Protein AF-A0A3B8Q0H1-F1 (afdb_monomer_lite)

Radius of gyration: 16.12 Å; chains: 1; bounding box: 32×37×38 Å

Foldseek 3Di:
DADDCDPVNLVVQPVPAPDPDSVLSVLVSLVVLLVCLQCVDPVNVQFKDWDDLCCCCVPPDPPRPDGDNDTDMATDDPDDVVVNVVSSCVSCCNRVNDDPDDPVVVVVVVVVCVVPVPVSDDDD

Structure (mmCIF, N/CA/C/O backbone):
data_AF-A0A3B8Q0H1-F1
#
_entry.id   AF-A0A3B8Q0H1-F1
#
loop_
_atom_site.group_PDB
_atom_site.id
_atom_site.type_symbol
_atom_site.label_atom_id
_atom_site.label_alt_id
_atom_site.label_comp_id
_atom_site.label_asym_id
_atom_site.label_entity_id
_atom_site.label_seq_id
_atom_site.pdbx_PDB_ins_code
_atom_site.Cartn_x
_atom_site.Cartn_y
_atom_site.Cartn_z
_atom_site.occupancy
_atom_site.B_iso_or_equiv
_atom_site.auth_seq_id
_atom_site.auth_comp_id
_atom_site.auth_asym_id
_atom_site.auth_atom_id
_atom_site.pdbx_PDB_model_num
ATOM 1 N N . MET A 1 1 ? 10.248 -11.658 8.127 1.00 49.59 1 MET A N 1
ATOM 2 C CA . MET A 1 1 ? 11.475 -11.939 7.335 1.00 49.59 1 MET A CA 1
ATOM 3 C C . MET A 1 1 ? 11.297 -11.196 6.030 1.00 49.59 1 MET A C 1
ATOM 5 O O . MET A 1 1 ? 10.422 -11.567 5.261 1.00 49.59 1 MET A O 1
ATOM 9 N N . THR A 1 2 ? 12.018 -10.092 5.836 1.00 65.00 2 THR A N 1
ATOM 10 C CA . THR A 1 2 ? 11.848 -9.236 4.655 1.00 65.00 2 THR A CA 1
ATOM 11 C C . THR A 1 2 ? 12.343 -9.955 3.412 1.00 65.00 2 THR A C 1
ATOM 13 O O . THR A 1 2 ? 13.503 -10.365 3.383 1.00 65.00 2 THR A O 1
ATOM 16 N N . ILE A 1 3 ? 11.493 -10.106 2.397 1.00 74.19 3 ILE A N 1
ATOM 17 C CA . ILE A 1 3 ? 11.901 -10.666 1.104 1.00 74.19 3 ILE A CA 1
ATOM 18 C C . ILE A 1 3 ? 12.419 -9.500 0.252 1.00 74.19 3 ILE A C 1
ATOM 20 O O . ILE A 1 3 ? 11.601 -8.690 -0.202 1.00 74.19 3 ILE A O 1
ATOM 24 N N . PRO A 1 4 ? 13.744 -9.364 0.048 1.00 84.25 4 PRO A N 1
ATOM 25 C CA . PRO A 1 4 ? 14.282 -8.276 -0.758 1.00 84.25 4 PRO A CA 1
ATOM 26 C C . PRO A 1 4 ? 13.749 -8.363 -2.194 1.00 84.25 4 PRO A C 1
ATOM 28 O O . PRO A 1 4 ? 13.490 -9.453 -2.707 1.00 84.25 4 PRO A O 1
ATOM 31 N N . ILE A 1 5 ? 13.556 -7.215 -2.843 1.00 87.56 5 ILE A N 1
ATOM 32 C CA . ILE A 1 5 ? 13.293 -7.178 -4.284 1.00 87.56 5 ILE A CA 1
ATOM 33 C C . ILE A 1 5 ? 14.617 -7.441 -4.997 1.00 87.56 5 ILE A C 1
ATOM 35 O O . ILE A 1 5 ? 15.611 -6.756 -4.757 1.00 87.56 5 ILE A O 1
ATOM 39 N N . THR A 1 6 ? 14.638 -8.455 -5.857 1.00 92.94 6 THR A N 1
ATOM 40 C CA . THR A 1 6 ? 15.812 -8.776 -6.670 1.00 92.94 6 THR A CA 1
ATOM 41 C C . THR A 1 6 ? 15.710 -8.145 -8.056 1.00 92.94 6 THR A C 1
ATOM 43 O O . THR A 1 6 ? 14.625 -7.828 -8.545 1.00 92.94 6 THR A O 1
ATOM 46 N N . ARG A 1 7 ? 16.846 -8.027 -8.754 1.00 92.06 7 ARG A N 1
ATOM 47 C CA . ARG A 1 7 ? 16.857 -7.603 -10.164 1.00 92.06 7 ARG A CA 1
ATOM 48 C C . ARG A 1 7 ? 16.002 -8.517 -11.047 1.00 92.06 7 A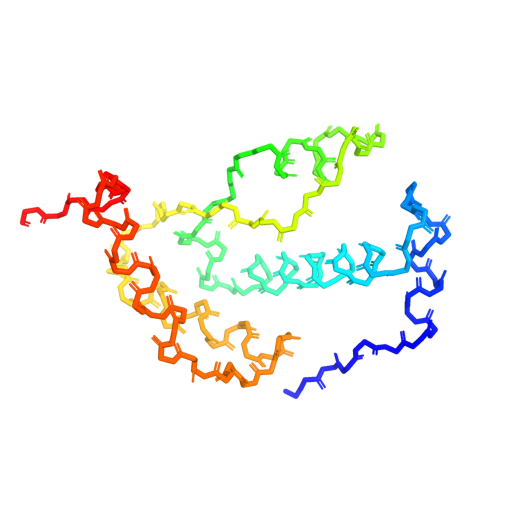RG A C 1
ATOM 50 O O . ARG A 1 7 ? 15.379 -8.038 -11.988 1.00 92.06 7 ARG A O 1
ATOM 57 N N . GLN A 1 8 ? 15.969 -9.815 -10.748 1.00 94.06 8 GLN A N 1
ATOM 58 C CA . GLN A 1 8 ? 15.143 -10.776 -11.475 1.00 94.06 8 GLN A CA 1
ATOM 59 C C . GLN A 1 8 ? 13.651 -10.498 -11.271 1.00 94.06 8 GLN A C 1
ATOM 61 O O . GLN A 1 8 ? 12.906 -10.525 -12.247 1.00 94.06 8 GLN A O 1
ATOM 66 N N . ASP A 1 9 ? 13.233 -10.154 -10.049 1.00 94.00 9 ASP A N 1
ATOM 67 C CA . ASP A 1 9 ? 11.844 -9.771 -9.770 1.00 94.00 9 ASP A CA 1
ATOM 68 C C . ASP A 1 9 ? 11.436 -8.528 -10.573 1.00 94.00 9 ASP A C 1
ATOM 70 O O . ASP A 1 9 ? 10.353 -8.492 -11.152 1.00 94.00 9 ASP A O 1
ATOM 74 N N . ILE A 1 10 ? 12.320 -7.524 -10.648 1.00 93.75 10 ILE A N 1
ATOM 75 C CA . ILE A 1 10 ? 12.079 -6.291 -11.414 1.00 93.75 10 ILE A CA 1
ATOM 76 C C . ILE A 1 10 ? 11.926 -6.609 -12.903 1.00 93.75 10 ILE A C 1
ATOM 78 O O . ILE A 1 10 ? 10.981 -6.142 -13.529 1.00 93.75 10 ILE A O 1
ATOM 82 N N . LEU A 1 11 ? 12.820 -7.420 -13.476 1.00 94.44 11 LEU A N 1
ATOM 83 C CA . LEU A 1 11 ? 12.750 -7.793 -14.893 1.00 94.44 11 LEU A CA 1
ATOM 84 C C . LEU A 1 11 ? 11.500 -8.625 -15.213 1.00 94.44 11 LEU A C 1
ATOM 86 O O . LEU A 1 11 ? 10.871 -8.407 -16.246 1.00 94.44 11 LEU A O 1
ATOM 90 N N . ALA A 1 12 ? 11.117 -9.544 -14.322 1.00 94.62 12 ALA A N 1
ATOM 91 C CA . ALA A 1 12 ? 9.891 -10.323 -14.463 1.00 94.62 12 ALA A CA 1
ATOM 92 C C . ALA A 1 12 ? 8.644 -9.425 -14.419 1.00 94.62 12 ALA A C 1
ATOM 94 O O . ALA A 1 12 ? 7.740 -9.590 -15.235 1.00 94.62 12 ALA A O 1
ATOM 95 N N . HIS A 1 13 ? 8.617 -8.439 -13.517 1.00 94.00 13 HIS A N 1
ATOM 96 C CA . HIS A 1 13 ? 7.523 -7.469 -13.428 1.00 94.00 13 HIS A CA 1
ATOM 97 C C . HIS A 1 13 ? 7.491 -6.519 -14.632 1.00 94.00 13 HIS A C 1
ATOM 99 O O . HIS A 1 13 ? 6.419 -6.211 -15.145 1.00 94.00 13 HIS A O 1
ATOM 105 N N . GLN A 1 14 ? 8.656 -6.108 -15.146 1.00 94.19 14 GLN A N 1
ATOM 106 C CA . GLN A 1 14 ? 8.779 -5.244 -16.328 1.00 94.19 14 GLN A CA 1
ATOM 107 C C . GLN A 1 14 ? 8.102 -5.842 -17.566 1.00 94.19 14 GLN A C 1
ATOM 109 O O . GLN A 1 14 ? 7.568 -5.104 -18.386 1.00 94.19 14 GLN A O 1
ATOM 114 N N . ALA A 1 15 ? 8.087 -7.171 -17.691 1.00 92.88 15 ALA A N 1
ATOM 115 C CA . ALA A 1 15 ? 7.447 -7.855 -18.809 1.00 92.88 15 ALA A CA 1
ATOM 116 C C . ALA A 1 15 ? 5.916 -7.673 -18.854 1.00 92.88 15 ALA A C 1
ATOM 118 O O . ALA A 1 15 ? 5.311 -7.914 -19.897 1.00 92.88 15 ALA A O 1
ATOM 119 N N . ILE A 1 16 ? 5.287 -7.264 -17.743 1.00 90.50 16 ILE A N 1
ATOM 120 C CA . ILE A 1 16 ? 3.823 -7.177 -17.608 1.00 90.50 16 ILE A CA 1
ATOM 121 C C . ILE A 1 16 ? 3.307 -5.767 -17.285 1.00 90.50 16 ILE A C 1
ATOM 123 O O . ILE A 1 16 ? 2.096 -5.577 -17.167 1.00 90.50 16 ILE A O 1
ATOM 127 N N . VAL A 1 17 ? 4.190 -4.773 -17.146 1.00 89.50 17 VAL A N 1
ATOM 128 C CA . VAL A 1 17 ? 3.814 -3.376 -16.868 1.00 89.50 17 VAL A CA 1
ATOM 129 C C . VAL A 1 17 ? 4.356 -2.423 -17.935 1.00 89.50 17 VAL A C 1
ATOM 131 O O . VAL A 1 17 ? 5.444 -2.641 -18.458 1.00 89.50 17 VAL A O 1
ATOM 134 N N . PRO A 1 18 ? 3.648 -1.325 -18.251 1.00 90.12 18 PRO A N 1
ATOM 135 C CA . PRO A 1 18 ? 4.030 -0.421 -19.338 1.00 90.12 18 PRO A CA 1
ATOM 136 C C . PRO A 1 18 ? 5.095 0.622 -18.939 1.00 90.12 18 PRO A C 1
ATOM 138 O O . PRO A 1 18 ? 5.243 1.642 -19.612 1.00 90.12 18 PRO A O 1
ATOM 141 N N . TRP A 1 19 ? 5.809 0.435 -17.825 1.00 91.31 19 TRP A N 1
ATOM 142 C CA . TRP A 1 19 ? 6.715 1.454 -17.288 1.00 91.31 19 TRP A CA 1
ATOM 143 C C . TRP A 1 19 ? 8.087 1.418 -17.965 1.00 91.31 19 TRP A C 1
ATOM 145 O O . TRP A 1 19 ? 8.769 0.394 -17.969 1.00 91.31 19 TRP A O 1
ATOM 155 N N . ALA A 1 20 ? 8.516 2.563 -18.500 1.00 89.25 20 ALA A N 1
ATOM 156 C CA . ALA A 1 20 ? 9.786 2.677 -19.214 1.00 89.25 20 ALA A CA 1
ATOM 157 C C . ALA A 1 20 ? 11.002 2.709 -18.272 1.00 89.25 20 ALA A C 1
ATOM 159 O O . ALA A 1 20 ? 12.063 2.181 -18.606 1.00 89.25 20 ALA A O 1
ATOM 160 N N . ALA A 1 21 ? 10.870 3.329 -17.096 1.00 92.75 21 ALA A N 1
ATOM 161 C CA . ALA A 1 21 ? 11.978 3.486 -16.161 1.00 92.75 21 ALA A CA 1
ATOM 162 C C . ALA A 1 21 ? 12.009 2.358 -15.117 1.00 92.75 21 ALA A C 1
ATOM 164 O O . ALA A 1 21 ? 10.994 2.062 -14.490 1.00 92.75 21 ALA A O 1
ATOM 165 N N . GLN A 1 22 ? 13.187 1.771 -14.859 1.00 90.69 22 GLN A N 1
ATOM 166 C CA . GLN A 1 22 ? 13.312 0.655 -13.906 1.00 90.69 22 GLN A CA 1
ATOM 167 C C . GLN A 1 22 ? 12.866 1.009 -12.485 1.00 90.69 22 GLN A C 1
ATOM 169 O O . GLN A 1 22 ? 12.251 0.173 -11.831 1.00 90.69 22 GLN A O 1
ATOM 174 N N . TYR A 1 23 ? 13.102 2.243 -12.027 1.00 89.75 23 TYR A N 1
ATOM 175 C CA . TYR A 1 23 ? 12.643 2.676 -10.704 1.00 89.75 23 TYR A CA 1
ATOM 176 C C . TYR A 1 23 ? 11.109 2.653 -10.592 1.00 89.75 23 TYR A C 1
ATOM 178 O O . TYR A 1 23 ? 10.578 2.337 -9.535 1.00 89.75 23 TYR A O 1
ATOM 186 N N . GLN A 1 24 ? 10.389 2.939 -11.686 1.00 91.94 24 GLN A N 1
ATOM 187 C CA . GLN A 1 24 ? 8.927 2.868 -11.712 1.00 91.94 24 GLN A CA 1
ATOM 188 C C . GLN A 1 24 ? 8.457 1.418 -11.652 1.00 91.94 24 GLN A C 1
ATOM 190 O O . GLN A 1 24 ? 7.501 1.125 -10.949 1.00 91.94 24 GLN A O 1
ATOM 195 N N . VAL A 1 25 ? 9.142 0.503 -12.346 1.00 92.44 25 VAL A N 1
ATOM 196 C CA . VAL A 1 25 ? 8.859 -0.941 -12.277 1.00 92.44 25 VAL A CA 1
ATOM 197 C C . VAL A 1 25 ? 9.088 -1.479 -10.865 1.00 92.44 25 VAL A C 1
ATOM 199 O O . VAL A 1 25 ? 8.239 -2.192 -10.335 1.00 92.44 25 VAL A O 1
ATOM 202 N N . GLU A 1 26 ? 10.215 -1.131 -10.246 1.00 91.94 26 GLU A N 1
ATOM 203 C CA . GLU A 1 26 ? 10.538 -1.535 -8.878 1.00 91.94 26 GLU A CA 1
ATOM 204 C C . GLU A 1 26 ? 9.510 -0.996 -7.877 1.00 91.94 26 GLU A C 1
ATOM 206 O O . GLU A 1 26 ? 8.977 -1.759 -7.069 1.00 91.94 26 GLU A O 1
ATOM 211 N N . GLN A 1 27 ? 9.176 0.294 -7.968 1.00 90.06 27 GLN A N 1
ATOM 212 C CA . GLN A 1 27 ? 8.182 0.910 -7.095 1.00 90.06 27 GLN A CA 1
ATOM 213 C C . GLN A 1 27 ? 6.794 0.292 -7.292 1.00 90.06 27 GLN A C 1
ATOM 215 O O . GLN A 1 27 ? 6.079 0.049 -6.322 1.00 90.06 27 GLN A O 1
ATOM 220 N N . ASP A 1 28 ? 6.418 -0.022 -8.531 1.00 90.50 28 ASP A N 1
ATOM 221 C CA . ASP A 1 28 ? 5.161 -0.693 -8.849 1.00 90.50 28 ASP A CA 1
ATOM 222 C C . ASP A 1 28 ? 5.078 -2.101 -8.248 1.00 90.50 28 ASP A C 1
ATOM 224 O O . ASP A 1 28 ? 4.056 -2.492 -7.679 1.00 90.50 28 ASP A O 1
ATOM 228 N N . LEU A 1 29 ? 6.176 -2.855 -8.322 1.00 91.69 29 LEU A N 1
ATOM 229 C CA . LEU A 1 29 ? 6.293 -4.163 -7.689 1.00 91.69 29 LEU A CA 1
ATOM 230 C C . LEU A 1 29 ? 6.178 -4.046 -6.161 1.00 91.69 29 LEU A C 1
ATOM 232 O O . LEU A 1 29 ? 5.481 -4.842 -5.526 1.00 91.69 29 LEU A O 1
ATOM 236 N N . LEU A 1 30 ? 6.823 -3.040 -5.566 1.00 90.62 30 LEU A N 1
ATOM 237 C CA . LEU A 1 30 ? 6.752 -2.766 -4.132 1.00 90.62 30 LEU A CA 1
ATOM 238 C C . LEU A 1 30 ? 5.330 -2.393 -3.691 1.00 90.62 30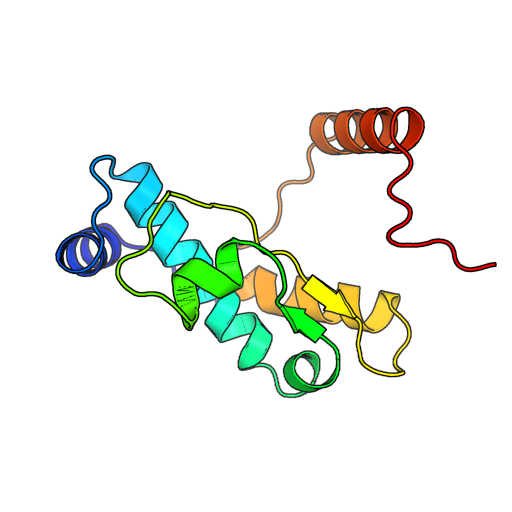 LEU A C 1
ATOM 240 O O . LEU A 1 30 ? 4.857 -2.871 -2.656 1.00 90.62 30 LEU A O 1
ATOM 244 N N . LEU A 1 31 ? 4.625 -1.600 -4.500 1.00 89.50 31 LEU A N 1
ATOM 245 C CA . LEU A 1 31 ? 3.216 -1.257 -4.320 1.00 89.50 31 LEU A CA 1
ATOM 246 C C . LEU A 1 31 ? 2.344 -2.520 -4.322 1.00 89.50 31 LEU A C 1
ATOM 248 O O . LEU A 1 31 ? 1.546 -2.725 -3.406 1.00 89.50 31 LEU A O 1
ATOM 252 N N . CYS A 1 32 ? 2.547 -3.413 -5.296 1.00 89.94 32 CYS A N 1
ATOM 253 C CA . CYS A 1 32 ? 1.819 -4.680 -5.391 1.00 89.94 32 CYS A CA 1
ATOM 254 C C . CYS A 1 32 ? 2.070 -5.574 -4.166 1.00 89.94 32 CYS A C 1
ATOM 256 O O . CYS A 1 32 ? 1.117 -6.057 -3.550 1.00 89.94 32 CYS A O 1
ATOM 258 N N . ARG A 1 33 ? 3.336 -5.747 -3.753 1.00 91.69 33 ARG A N 1
ATOM 259 C CA . ARG A 1 33 ? 3.695 -6.499 -2.533 1.00 91.69 33 ARG A CA 1
ATOM 260 C C . ARG A 1 33 ? 3.051 -5.887 -1.287 1.00 91.69 33 ARG A C 1
ATOM 262 O O . ARG A 1 33 ? 2.541 -6.612 -0.435 1.00 91.69 33 ARG A O 1
ATOM 269 N N . THR A 1 34 ? 3.020 -4.559 -1.210 1.00 91.31 34 THR A N 1
ATOM 270 C CA . THR A 1 34 ? 2.382 -3.816 -0.120 1.00 91.31 34 THR A CA 1
ATOM 271 C C . THR A 1 34 ? 0.879 -4.085 -0.055 1.00 91.31 34 THR A C 1
ATOM 273 O O . THR A 1 34 ? 0.358 -4.386 1.018 1.00 91.31 34 THR A O 1
ATOM 276 N N . MET A 1 35 ? 0.180 -4.034 -1.192 1.00 91.12 35 MET A N 1
ATOM 277 C CA . MET A 1 35 ? -1.255 -4.329 -1.264 1.00 91.12 35 MET A CA 1
ATOM 278 C C . MET A 1 35 ? -1.557 -5.764 -0.818 1.00 91.12 35 MET A C 1
ATOM 280 O O . MET A 1 35 ? -2.438 -5.973 0.017 1.00 91.12 35 MET A O 1
ATOM 284 N N . VAL A 1 36 ? -0.795 -6.744 -1.318 1.00 92.69 36 VAL A N 1
ATOM 285 C CA . VAL A 1 36 ? -0.945 -8.155 -0.926 1.00 92.69 36 VAL A CA 1
ATOM 286 C C . VAL A 1 36 ? -0.734 -8.332 0.577 1.00 92.69 36 VAL A C 1
ATOM 288 O O . VAL A 1 36 ? -1.534 -8.999 1.227 1.00 92.69 36 VAL A O 1
ATOM 291 N N . ALA A 1 37 ? 0.291 -7.703 1.153 1.00 93.25 37 ALA A N 1
ATOM 292 C CA . ALA A 1 37 ? 0.562 -7.805 2.583 1.00 93.25 37 ALA A CA 1
ATOM 293 C C . ALA A 1 37 ? -0.561 -7.186 3.434 1.00 93.25 37 ALA A C 1
ATOM 295 O O . ALA A 1 37 ? -1.033 -7.809 4.385 1.00 93.25 37 ALA A O 1
ATOM 296 N N . LEU A 1 38 ? -1.027 -5.982 3.080 1.00 93.56 38 LEU A N 1
ATOM 297 C CA . LEU A 1 38 ? -2.077 -5.273 3.818 1.00 93.56 38 LEU A CA 1
ATOM 298 C C . LEU A 1 38 ? -3.414 -6.021 3.807 1.00 93.56 38 LEU A C 1
ATOM 300 O O . LEU A 1 38 ? -4.031 -6.176 4.858 1.00 93.56 38 LEU A O 1
ATOM 304 N N . PHE A 1 39 ? -3.862 -6.483 2.638 1.00 93.44 39 PHE A N 1
ATOM 305 C CA . PHE A 1 39 ? -5.162 -7.150 2.497 1.00 93.44 39 PHE A CA 1
ATOM 306 C C . PHE A 1 39 ? -5.103 -8.666 2.742 1.00 93.44 39 PHE A C 1
ATOM 308 O O . PHE A 1 39 ? -6.143 -9.293 2.946 1.00 93.44 39 PHE A O 1
ATOM 315 N N . GLY A 1 40 ? -3.904 -9.253 2.779 1.00 94.62 40 GLY A N 1
ATOM 316 C CA . GLY A 1 40 ? -3.671 -10.624 3.235 1.00 94.62 40 GLY A CA 1
ATOM 317 C C . GLY A 1 40 ? -3.692 -10.772 4.760 1.00 94.62 40 GLY A C 1
ATOM 318 O O . GLY A 1 40 ? -3.947 -11.863 5.270 1.00 94.62 40 GLY A O 1
ATOM 319 N N . ASP A 1 41 ? -3.474 -9.688 5.510 1.00 95.94 41 ASP A N 1
ATOM 320 C CA . ASP A 1 41 ? -3.540 -9.711 6.969 1.00 95.94 41 ASP A CA 1
ATOM 321 C C . ASP A 1 41 ? -4.991 -9.811 7.470 1.00 95.94 41 ASP A C 1
ATOM 323 O O . ASP A 1 41 ? -5.856 -8.985 7.159 1.00 95.94 41 ASP A O 1
ATOM 327 N N . ALA A 1 42 ? -5.257 -10.836 8.286 1.00 96.12 42 ALA A N 1
ATOM 328 C CA . ALA A 1 42 ? -6.608 -11.183 8.716 1.00 96.12 42 ALA A CA 1
ATOM 329 C C . ALA A 1 42 ? -7.307 -10.072 9.512 1.00 96.12 42 ALA A C 1
ATOM 331 O O . ALA A 1 42 ? -8.533 -9.958 9.440 1.00 96.12 42 ALA A O 1
ATOM 332 N N . PHE A 1 43 ? -6.540 -9.266 10.251 1.00 95.88 43 PHE A N 1
ATOM 333 C CA . PHE A 1 43 ? -7.059 -8.120 10.983 1.00 95.88 43 PHE A CA 1
ATOM 334 C C . PHE A 1 43 ? -7.287 -6.950 10.026 1.00 95.88 43 PHE A C 1
ATOM 336 O O . PHE A 1 43 ? -8.421 -6.485 9.903 1.00 95.88 43 PHE A O 1
ATOM 343 N N . LEU A 1 44 ? -6.250 -6.508 9.309 1.00 95.62 44 LEU A N 1
ATOM 344 C CA . LEU A 1 44 ? -6.317 -5.313 8.464 1.00 95.62 44 LEU A CA 1
ATOM 345 C C . LEU A 1 44 ? -7.393 -5.403 7.383 1.00 95.62 44 LEU A C 1
ATOM 347 O O . LEU A 1 44 ? -8.122 -4.430 7.212 1.00 95.62 44 LEU A O 1
ATOM 351 N N . ARG A 1 45 ? -7.597 -6.559 6.738 1.00 94.62 45 ARG A N 1
ATOM 352 C CA . ARG A 1 45 ? -8.637 -6.710 5.699 1.00 94.62 45 ARG A CA 1
ATOM 353 C C . ARG A 1 45 ? -10.058 -6.353 6.156 1.00 94.62 45 ARG A C 1
ATOM 355 O O . ARG A 1 45 ? -10.917 -6.101 5.324 1.00 94.62 45 ARG A O 1
ATOM 362 N N . THR A 1 46 ? -10.313 -6.359 7.468 1.00 94.88 46 THR A N 1
ATOM 363 C CA . THR A 1 46 ? -11.610 -5.980 8.060 1.00 94.88 46 THR A CA 1
ATOM 364 C C . THR A 1 46 ? -11.646 -4.540 8.575 1.00 94.88 46 THR A C 1
ATOM 366 O O . THR A 1 46 ? -12.706 -4.049 8.951 1.00 94.88 46 THR A O 1
ATOM 369 N N . GLN A 1 47 ? -10.491 -3.876 8.657 1.00 96.12 47 GLN A N 1
ATOM 370 C CA . GLN A 1 47 ? -10.340 -2.563 9.286 1.00 96.12 47 GLN A CA 1
ATOM 371 C C . GLN A 1 47 ? -10.028 -1.450 8.290 1.00 96.12 47 GLN A C 1
ATOM 373 O O . GLN A 1 47 ? -10.307 -0.291 8.594 1.00 96.12 47 GLN A O 1
ATOM 378 N N . ILE A 1 48 ? -9.462 -1.778 7.127 1.00 94.31 48 ILE A N 1
ATOM 379 C CA . ILE A 1 48 ? -9.086 -0.804 6.102 1.00 94.31 48 ILE A CA 1
ATOM 380 C C . ILE A 1 48 ? -9.742 -1.115 4.759 1.00 94.31 48 ILE A C 1
ATOM 382 O O . ILE A 1 48 ? -9.973 -2.271 4.416 1.00 94.31 48 ILE A O 1
ATOM 386 N N . ALA A 1 49 ? -9.982 -0.071 3.975 1.00 90.38 49 ALA A N 1
ATOM 387 C CA . ALA A 1 49 ? -10.299 -0.171 2.558 1.00 90.38 49 ALA A CA 1
ATOM 388 C C . ALA A 1 49 ? -9.356 0.732 1.753 1.00 90.38 49 ALA A C 1
ATOM 390 O O . ALA A 1 49 ? -8.899 1.766 2.247 1.00 90.38 49 ALA A O 1
ATOM 391 N N . MET A 1 50 ? -9.057 0.345 0.512 1.00 88.44 50 MET A N 1
ATOM 392 C CA . MET A 1 50 ? -8.333 1.209 -0.424 1.00 88.44 50 MET A CA 1
ATOM 393 C C . MET A 1 50 ? -9.296 2.204 -1.074 1.00 88.44 50 MET A C 1
ATOM 395 O O . MET A 1 50 ? -10.474 1.906 -1.272 1.00 88.44 50 MET A O 1
ATOM 399 N N . ARG A 1 51 ? -8.786 3.376 -1.451 1.00 84.56 51 ARG A N 1
ATOM 400 C CA . ARG A 1 51 ? -9.499 4.359 -2.280 1.00 84.56 51 ARG A CA 1
ATOM 401 C C . ARG A 1 51 ? -8.549 4.993 -3.298 1.00 84.56 51 ARG A C 1
ATOM 403 O O . ARG A 1 51 ? -7.385 4.620 -3.391 1.00 84.56 51 ARG A O 1
ATOM 410 N N . GLY A 1 52 ? -9.052 5.975 -4.042 1.00 77.44 52 GLY A N 1
ATOM 411 C CA . GLY A 1 52 ? -8.229 6.835 -4.894 1.00 77.44 52 GLY A CA 1
ATOM 412 C C . GLY A 1 52 ? -7.959 6.275 -6.292 1.00 77.44 52 GLY A C 1
ATOM 413 O O . GLY A 1 52 ? -8.453 5.213 -6.679 1.00 77.44 52 GLY A O 1
ATOM 414 N N . GLY A 1 53 ? -7.190 7.041 -7.068 1.00 72.81 53 GLY A N 1
ATOM 415 C CA . GLY A 1 53 ? -6.863 6.722 -8.461 1.00 72.81 53 GLY A CA 1
ATOM 416 C C . GLY A 1 53 ? -6.025 5.452 -8.605 1.00 72.81 53 GLY A C 1
ATOM 417 O O . GLY A 1 53 ? -6.180 4.738 -9.596 1.00 72.81 53 GLY A O 1
ATOM 418 N N . THR A 1 54 ? -5.210 5.129 -7.596 1.00 70.62 54 THR A N 1
ATOM 419 C CA . THR A 1 54 ? -4.411 3.900 -7.540 1.00 70.62 54 THR A CA 1
ATOM 420 C C . THR A 1 54 ? -5.304 2.665 -7.555 1.00 70.62 54 THR A C 1
ATOM 422 O O . THR A 1 54 ? -5.094 1.785 -8.383 1.00 70.62 54 THR A O 1
ATOM 425 N N . LEU A 1 55 ? -6.359 2.615 -6.727 1.00 75.62 55 LEU A N 1
ATOM 426 C CA . LEU A 1 55 ? -7.317 1.500 -6.735 1.00 75.62 55 LEU A CA 1
ATOM 427 C C . LEU A 1 55 ? -7.974 1.338 -8.109 1.00 75.62 55 LEU A C 1
ATOM 429 O O . LEU A 1 55 ? -8.031 0.232 -8.649 1.00 75.62 55 LEU A O 1
ATOM 433 N N . LEU A 1 56 ? -8.441 2.449 -8.682 1.00 67.44 56 LEU A N 1
ATOM 434 C CA . LEU A 1 56 ? -9.157 2.435 -9.952 1.00 67.44 56 LEU A CA 1
ATOM 435 C C . LEU A 1 56 ? -8.291 1.881 -11.091 1.00 67.44 56 LEU A C 1
ATOM 437 O O . LEU A 1 56 ? -8.770 1.071 -11.877 1.00 67.44 56 LEU A O 1
ATOM 441 N N . HIS A 1 57 ? -7.022 2.280 -11.176 1.00 67.31 57 HIS A N 1
ATOM 442 C CA . HIS A 1 57 ? -6.144 1.884 -12.281 1.00 67.31 57 HIS A CA 1
ATOM 443 C C . HIS A 1 57 ? -5.352 0.600 -12.028 1.00 67.31 57 HIS A C 1
ATOM 445 O O . HIS A 1 57 ? -4.927 -0.036 -12.984 1.00 67.31 57 HIS A O 1
ATOM 451 N N . LYS A 1 58 ? -5.139 0.193 -10.771 1.00 69.62 58 LYS A N 1
ATOM 452 C CA . LYS A 1 58 ? -4.433 -1.061 -10.466 1.00 69.62 58 LYS A CA 1
ATOM 453 C C . LYS A 1 58 ? -5.346 -2.268 -10.364 1.00 69.62 58 LYS A C 1
ATOM 455 O O . LYS A 1 58 ? -4.936 -3.355 -10.747 1.00 69.62 58 LYS A O 1
ATOM 460 N N . VAL A 1 59 ? -6.557 -2.087 -9.843 1.00 70.00 59 VAL A N 1
ATOM 461 C CA . VAL A 1 59 ? -7.472 -3.204 -9.568 1.00 70.00 59 VAL A CA 1
ATOM 462 C C . VAL A 1 59 ? -8.615 -3.257 -10.577 1.00 70.00 59 VAL A C 1
ATOM 464 O O . VAL A 1 59 ? -9.025 -4.345 -10.964 1.00 70.00 59 VAL A O 1
ATOM 467 N N . TYR A 1 60 ? -9.126 -2.103 -11.022 1.00 62.59 60 TYR A N 1
ATOM 468 C CA . TYR A 1 60 ? -10.363 -2.053 -11.813 1.00 62.59 60 TYR A CA 1
ATOM 469 C C . TYR A 1 60 ? -10.162 -1.790 -13.318 1.00 62.59 60 TYR A C 1
ATOM 471 O O . TYR A 1 60 ? -10.984 -2.219 -14.124 1.00 62.59 60 TYR A O 1
ATOM 479 N N . ARG A 1 61 ? -9.090 -1.100 -13.733 1.00 62.88 61 ARG A N 1
ATOM 480 C CA . ARG A 1 61 ? -8.824 -0.751 -15.143 1.00 62.88 61 ARG A CA 1
ATOM 481 C C . ARG A 1 61 ? -7.410 -1.116 -15.578 1.00 62.88 61 ARG A C 1
ATOM 483 O O . ARG A 1 61 ? -6.482 -0.357 -15.331 1.00 62.88 61 ARG A O 1
ATOM 490 N N . ALA A 1 62 ? -7.278 -2.232 -16.290 1.00 65.88 62 ALA A N 1
ATOM 491 C CA . ALA A 1 62 ? -6.047 -2.599 -16.982 1.00 65.88 62 ALA A CA 1
ATOM 492 C C . ALA A 1 62 ? -6.094 -2.171 -18.467 1.00 65.88 62 ALA A C 1
ATOM 494 O O . ALA A 1 62 ? -7.148 -2.309 -19.092 1.00 65.88 62 ALA A O 1
ATOM 495 N N . PRO A 1 63 ? -4.973 -1.704 -19.052 1.00 67.44 63 PRO A N 1
ATOM 496 C CA . PRO A 1 63 ? -3.706 -1.371 -18.392 1.00 67.44 63 PRO A CA 1
ATOM 497 C C . PRO A 1 63 ? -3.796 -0.060 -17.587 1.00 67.44 63 PRO A C 1
ATOM 499 O O 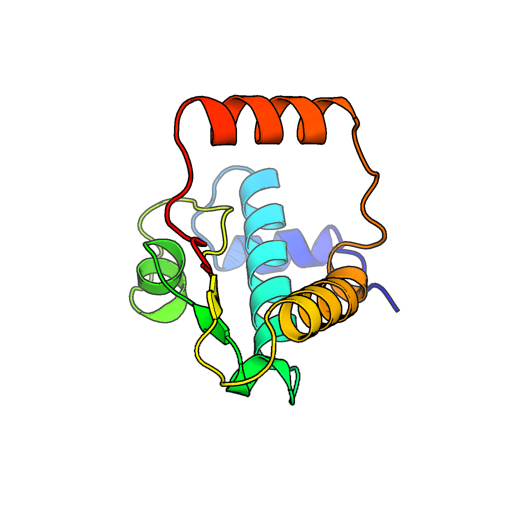. PRO A 1 63 ? -4.621 0.808 -17.881 1.00 67.44 63 PRO A O 1
ATOM 502 N N . ALA A 1 64 ? -2.939 0.090 -16.571 1.00 69.75 64 ALA A N 1
ATOM 503 C CA . ALA A 1 64 ? -2.890 1.307 -15.762 1.00 69.75 64 ALA A CA 1
ATOM 504 C C . ALA A 1 64 ? -2.575 2.528 -16.647 1.00 69.75 64 ALA A C 1
ATOM 506 O O . ALA A 1 64 ? -1.591 2.532 -17.382 1.00 69.75 64 ALA A O 1
ATOM 507 N N . SER A 1 65 ? -3.416 3.563 -16.574 1.00 70.94 65 SER A N 1
ATOM 508 C CA . SER A 1 65 ? -3.342 4.738 -17.460 1.00 70.94 65 SER A CA 1
ATOM 509 C C . SER A 1 65 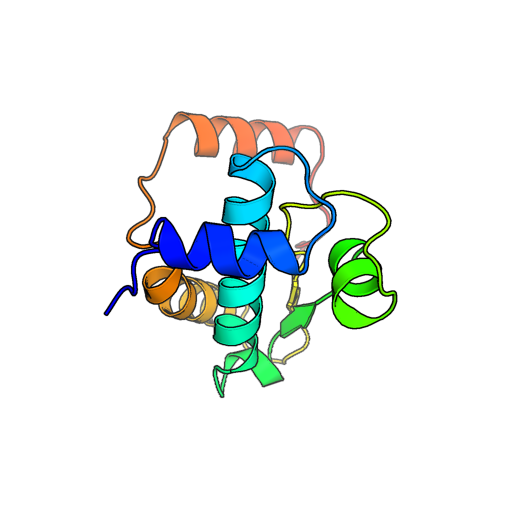? -2.192 5.694 -17.129 1.00 70.94 65 SER A C 1
ATOM 511 O O . SER A 1 65 ? -1.778 6.473 -17.983 1.00 70.94 65 SER A O 1
ATOM 513 N N . HIS A 1 66 ? -1.691 5.659 -15.893 1.00 77.12 66 HIS A N 1
ATOM 514 C CA . HIS A 1 66 ? -0.595 6.495 -15.414 1.00 77.12 66 HIS A CA 1
ATOM 515 C C . HIS A 1 66 ? 0.113 5.847 -14.224 1.00 77.12 66 HIS A C 1
ATOM 517 O O . HIS A 1 66 ? -0.461 5.017 -13.513 1.00 77.12 66 HIS A O 1
ATOM 523 N N . TYR A 1 67 ? 1.363 6.253 -14.012 1.00 79.69 67 TYR A N 1
ATOM 524 C CA . TYR A 1 67 ? 2.175 5.822 -12.881 1.00 79.69 67 TYR A CA 1
ATOM 525 C C . TYR A 1 67 ? 1.638 6.399 -11.564 1.00 79.69 67 TYR A C 1
ATOM 527 O O . TYR A 1 67 ? 1.280 7.575 -11.494 1.00 79.69 67 TYR A O 1
ATOM 535 N N . SER A 1 68 ? 1.606 5.573 -10.519 1.00 80.19 68 SER A N 1
ATOM 536 C CA . SER A 1 68 ? 1.238 5.972 -9.162 1.00 80.19 68 SER A CA 1
ATOM 537 C C . SER A 1 68 ? 2.088 5.210 -8.150 1.00 80.19 68 SER A C 1
ATOM 539 O O . SER A 1 68 ? 2.290 4.004 -8.293 1.00 80.19 68 SER A O 1
ATOM 541 N N . GLU A 1 69 ? 2.577 5.921 -7.138 1.00 79.44 69 GLU A N 1
ATOM 542 C CA . GLU A 1 69 ? 3.415 5.377 -6.063 1.00 79.44 69 GLU A CA 1
ATOM 543 C C . GLU A 1 69 ? 2.717 5.351 -4.697 1.00 79.44 69 GLU A C 1
ATOM 545 O O . GLU A 1 69 ? 3.171 4.657 -3.786 1.00 79.44 69 GLU A O 1
ATOM 550 N N . ASP A 1 70 ? 1.608 6.079 -4.562 1.00 82.31 70 ASP A N 1
ATOM 551 C CA . ASP A 1 70 ? 0.881 6.247 -3.309 1.00 82.31 70 ASP A CA 1
ATOM 552 C C . ASP A 1 70 ? -0.249 5.214 -3.162 1.00 82.31 70 ASP A C 1
ATOM 554 O O . ASP A 1 70 ? -0.964 4.887 -4.117 1.00 82.31 70 ASP A O 1
ATOM 558 N N . ILE A 1 71 ? -0.463 4.748 -1.926 1.00 82.88 71 ILE A N 1
ATOM 559 C CA . ILE A 1 71 ? -1.648 3.971 -1.533 1.00 82.88 71 ILE A CA 1
ATOM 560 C C . ILE A 1 71 ? -2.490 4.809 -0.581 1.00 82.88 71 ILE A C 1
ATOM 562 O O . ILE A 1 71 ? -2.093 5.070 0.556 1.00 82.88 71 ILE A O 1
ATOM 566 N N . ASP A 1 72 ? -3.700 5.143 -1.017 1.00 86.38 72 ASP A N 1
ATOM 567 C CA . ASP A 1 72 ? -4.693 5.774 -0.159 1.00 86.38 72 ASP A CA 1
ATOM 568 C C . ASP A 1 72 ? -5.522 4.716 0.574 1.00 86.38 72 ASP A C 1
ATOM 570 O O . ASP A 1 72 ? -6.247 3.922 -0.037 1.00 86.38 72 ASP A O 1
ATOM 574 N N . LEU A 1 73 ? -5.455 4.744 1.904 1.00 88.75 73 LEU A N 1
ATOM 575 C CA . LEU A 1 73 ? -6.232 3.881 2.790 1.00 88.75 73 LEU A CA 1
ATOM 576 C C . LEU A 1 73 ? -7.246 4.700 3.584 1.00 88.75 73 LEU A C 1
ATOM 578 O O . LEU A 1 73 ? -6.967 5.818 4.017 1.00 88.75 73 LEU A O 1
ATOM 582 N N . VAL A 1 74 ? -8.40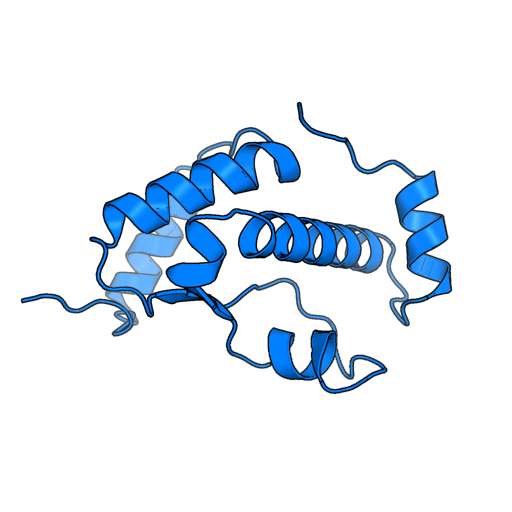9 4.107 3.825 1.00 89.94 74 VAL A N 1
ATOM 583 C CA . VAL A 1 74 ? -9.404 4.601 4.780 1.00 89.94 74 VAL A CA 1
ATOM 584 C C . VAL A 1 74 ? -9.665 3.546 5.839 1.00 89.94 74 VAL A C 1
ATOM 586 O O . VAL A 1 74 ? -9.711 2.354 5.538 1.00 89.94 74 VAL A O 1
ATOM 589 N N . VAL A 1 75 ? -9.837 3.987 7.083 1.00 91.88 75 VAL A N 1
ATOM 590 C CA . VAL A 1 75 ? -10.286 3.124 8.177 1.00 91.88 75 VAL A CA 1
ATOM 591 C C . VAL A 1 75 ? -11.801 2.967 8.060 1.00 91.88 75 VAL A C 1
ATOM 593 O O . VAL A 1 75 ? -12.520 3.959 7.979 1.00 91.88 75 VAL A O 1
ATOM 596 N N . VAL A 1 76 ? -12.271 1.723 8.013 1.00 92.12 76 VAL A N 1
ATOM 597 C CA . VAL A 1 76 ? -13.700 1.371 7.882 1.00 92.12 76 VAL A CA 1
ATOM 598 C C . VAL A 1 76 ? -14.210 0.529 9.048 1.00 92.12 76 VAL A C 1
ATOM 600 O O . VAL A 1 76 ? -15.415 0.422 9.256 1.00 92.12 76 VAL A O 1
ATOM 603 N N . GLY A 1 77 ? -13.301 -0.087 9.805 1.00 88.69 77 GLY A N 1
ATOM 604 C CA . GLY A 1 77 ? -13.652 -0.877 10.976 1.00 88.69 77 GLY A CA 1
ATOM 605 C C . GLY A 1 77 ? -13.896 -0.022 12.219 1.00 88.69 77 GLY A C 1
ATOM 606 O O . GLY A 1 77 ? -13.583 1.164 12.267 1.00 88.69 77 GLY A O 1
ATOM 607 N N . THR A 1 78 ? -14.429 -0.653 13.263 1.00 89.56 78 THR A N 1
ATOM 608 C CA . THR A 1 78 ? -14.751 -0.001 14.544 1.00 89.56 78 THR A CA 1
ATOM 609 C C . THR A 1 78 ? -13.572 0.054 15.517 1.00 89.56 78 THR A C 1
ATOM 611 O O . THR A 1 78 ? -13.711 0.546 16.637 1.00 89.56 78 THR A O 1
ATOM 614 N N . ARG A 1 79 ? -12.407 -0.494 15.144 1.00 92.50 79 ARG A N 1
ATOM 615 C CA . ARG A 1 79 ? -11.237 -0.504 16.026 1.00 92.50 79 ARG A CA 1
ATOM 616 C C . ARG A 1 79 ? -10.609 0.887 16.118 1.00 92.50 79 ARG A C 1
ATOM 618 O O . ARG A 1 79 ? -10.585 1.602 15.120 1.00 92.50 79 ARG A O 1
ATOM 625 N N . PRO A 1 80 ? -10.019 1.240 17.277 1.00 91.81 80 PRO A N 1
ATOM 626 C CA . PRO A 1 80 ? -9.287 2.491 17.418 1.00 91.81 80 PRO A CA 1
ATOM 627 C C . PRO A 1 80 ? -8.192 2.613 16.360 1.00 91.81 80 PRO A C 1
ATOM 629 O O . PRO A 1 80 ? -7.463 1.654 16.087 1.00 91.81 80 PRO A O 1
ATOM 632 N N . GLU A 1 81 ? -8.028 3.803 15.800 1.00 87.69 81 GLU A N 1
ATOM 633 C CA . GLU A 1 81 ? -7.100 4.018 14.693 1.00 87.69 81 GLU A CA 1
ATOM 634 C C . GLU A 1 81 ? -5.648 3.704 15.037 1.00 87.69 81 GLU A C 1
ATOM 636 O O . GLU A 1 81 ? -4.894 3.231 14.189 1.00 87.69 81 GLU A O 1
ATOM 641 N N . ASP A 1 82 ? -5.245 3.901 16.291 1.00 90.12 82 ASP A N 1
ATOM 642 C CA . ASP A 1 82 ? -3.905 3.538 16.743 1.00 90.12 82 ASP A CA 1
ATOM 643 C C . ASP A 1 82 ? -3.639 2.037 16.613 1.00 90.12 82 ASP A C 1
ATOM 645 O O . ASP A 1 82 ? -2.510 1.627 16.334 1.00 90.12 82 ASP A O 1
ATOM 649 N N . HIS A 1 83 ? -4.669 1.199 16.757 1.00 92.06 83 HIS A N 1
ATOM 650 C CA . HIS A 1 83 ? -4.547 -0.245 16.561 1.00 92.06 83 HIS A CA 1
ATOM 651 C C . HIS A 1 83 ? -4.334 -0.559 15.081 1.00 92.06 83 HIS A C 1
ATOM 653 O O . HIS A 1 83 ? -3.445 -1.343 14.741 1.00 92.06 83 HIS A O 1
ATOM 659 N N . VAL A 1 84 ? -5.088 0.105 14.201 1.00 93.12 84 VAL A N 1
ATOM 660 C CA . VAL A 1 84 ? -4.937 -0.019 12.746 1.00 93.12 84 VAL A CA 1
ATOM 661 C C . VAL A 1 84 ? -3.550 0.454 12.310 1.00 93.12 84 VAL A C 1
ATOM 663 O O . VAL A 1 84 ? -2.839 -0.265 11.613 1.00 93.12 84 VAL A O 1
ATOM 666 N N . ARG A 1 85 ? -3.097 1.608 12.807 1.00 90.81 85 ARG A N 1
ATOM 667 C CA . ARG A 1 85 ? -1.771 2.174 12.532 1.00 90.81 85 ARG A CA 1
ATOM 668 C C . ARG A 1 85 ? -0.644 1.237 12.959 1.00 90.81 85 ARG A C 1
ATOM 670 O O . ARG A 1 85 ? 0.319 1.064 12.211 1.00 90.81 85 ARG A O 1
ATOM 677 N N . ARG A 1 86 ? -0.736 0.627 14.147 1.00 92.81 86 ARG A N 1
ATOM 678 C CA . ARG A 1 86 ? 0.252 -0.362 14.612 1.00 92.81 86 ARG A CA 1
ATOM 679 C C . ARG A 1 86 ? 0.253 -1.614 13.740 1.00 92.81 86 ARG A C 1
ATOM 681 O O . ARG A 1 86 ? 1.328 -2.094 13.392 1.00 92.81 86 ARG A O 1
ATOM 688 N N . ALA A 1 87 ? -0.920 -2.111 13.351 1.00 93.56 87 ALA A N 1
ATOM 689 C CA . ALA A 1 87 ? -1.028 -3.269 12.471 1.00 93.56 87 ALA A CA 1
ATOM 690 C C . ALA A 1 87 ? -0.452 -2.990 11.073 1.00 93.56 87 ALA A C 1
ATOM 692 O O . ALA A 1 87 ? 0.331 -3.801 10.587 1.00 93.56 87 ALA A O 1
ATOM 693 N N . ILE A 1 88 ? -0.734 -1.821 10.482 1.00 92.75 88 ILE A N 1
ATOM 694 C CA . ILE A 1 88 ? -0.115 -1.382 9.221 1.00 92.75 88 ILE A CA 1
ATOM 695 C C . ILE A 1 88 ? 1.410 -1.373 9.366 1.00 92.75 88 ILE A C 1
ATOM 697 O O . ILE A 1 88 ? 2.101 -1.984 8.562 1.00 92.75 88 ILE A O 1
ATOM 701 N N . ARG A 1 89 ? 1.960 -0.747 10.416 1.00 91.38 89 ARG A N 1
ATOM 702 C CA . ARG A 1 89 ? 3.421 -0.711 10.631 1.00 91.38 89 ARG A CA 1
ATOM 703 C C . ARG A 1 89 ? 4.035 -2.104 10.740 1.00 91.38 89 ARG A C 1
ATOM 705 O O . ARG A 1 89 ? 5.087 -2.334 10.155 1.00 91.38 89 ARG A O 1
ATOM 712 N N . ARG A 1 90 ? 3.384 -3.014 11.469 1.00 92.06 90 ARG A N 1
ATOM 713 C CA . ARG A 1 90 ? 3.818 -4.410 11.588 1.00 92.06 90 ARG A CA 1
ATOM 714 C C . ARG A 1 90 ? 3.866 -5.071 10.213 1.00 92.06 90 ARG A C 1
ATOM 716 O O . ARG A 1 90 ? 4.920 -5.549 9.822 1.00 92.06 90 ARG A O 1
ATOM 723 N N . VAL A 1 91 ? 2.762 -5.045 9.471 1.00 92.00 91 VAL A N 1
ATOM 724 C CA . VAL A 1 91 ? 2.657 -5.702 8.158 1.00 92.00 91 VAL A CA 1
ATOM 725 C C . VAL A 1 91 ? 3.642 -5.109 7.149 1.00 92.00 91 VAL A C 1
ATOM 727 O O . VAL A 1 91 ? 4.314 -5.843 6.433 1.00 92.00 91 VAL A O 1
ATOM 730 N N . LEU A 1 92 ? 3.789 -3.783 7.126 1.00 90.06 92 LEU A N 1
ATOM 731 C CA . LEU A 1 92 ? 4.695 -3.117 6.192 1.00 90.06 92 LEU A CA 1
ATOM 732 C C . LEU A 1 92 ? 6.169 -3.276 6.552 1.00 90.06 92 LEU A C 1
ATOM 734 O O . LEU A 1 92 ? 7.002 -3.166 5.659 1.00 90.06 92 LEU A O 1
ATOM 738 N N . SER A 1 93 ? 6.515 -3.555 7.811 1.00 88.25 93 SER A N 1
ATOM 739 C CA . SER A 1 93 ? 7.914 -3.800 8.181 1.00 88.25 93 SER A CA 1
ATOM 740 C C . SER A 1 93 ? 8.509 -5.028 7.488 1.00 88.25 93 SER A C 1
ATOM 742 O O . SER A 1 93 ? 9.698 -5.024 7.184 1.00 88.25 93 SER A O 1
ATOM 744 N N . ASP A 1 94 ? 7.687 -6.027 7.149 1.00 82.81 94 ASP A N 1
ATOM 745 C CA . ASP A 1 94 ? 8.124 -7.200 6.387 1.00 82.81 94 ASP A CA 1
ATOM 746 C C . ASP A 1 94 ? 8.285 -6.914 4.883 1.00 82.81 94 ASP A C 1
ATOM 748 O O . ASP A 1 94 ? 9.006 -7.634 4.197 1.00 82.81 94 ASP A O 1
ATOM 752 N N . VAL A 1 95 ? 7.654 -5.859 4.357 1.00 85.25 95 VAL A N 1
ATOM 753 C CA . VAL A 1 95 ? 7.724 -5.497 2.928 1.00 85.25 95 VAL A CA 1
ATOM 754 C C . VAL A 1 95 ? 8.775 -4.419 2.669 1.00 85.25 95 VAL A C 1
ATOM 756 O O . VAL A 1 95 ? 9.578 -4.542 1.751 1.00 85.25 95 VAL A O 1
ATOM 759 N N . LEU A 1 96 ? 8.772 -3.361 3.481 1.00 82.50 96 LEU A N 1
ATOM 760 C CA . LEU A 1 96 ? 9.587 -2.154 3.303 1.00 82.50 96 LEU A CA 1
ATOM 761 C C . LEU A 1 96 ? 10.853 -2.153 4.173 1.00 82.50 96 LEU A C 1
ATOM 763 O O . LEU A 1 96 ? 11.705 -1.277 4.031 1.00 82.50 96 LEU A O 1
ATOM 767 N N . GLY A 1 97 ? 10.964 -3.096 5.110 1.00 78.81 97 GLY A N 1
ATOM 768 C CA . GLY A 1 97 ? 12.000 -3.086 6.136 1.00 78.81 97 GLY A CA 1
ATOM 769 C C . GLY A 1 97 ? 11.783 -2.008 7.203 1.00 78.81 97 GLY A C 1
ATOM 770 O O . GLY A 1 97 ? 10.713 -1.410 7.351 1.00 78.81 97 GLY A O 1
ATOM 771 N N . THR A 1 98 ? 12.822 -1.759 8.001 1.00 66.25 98 THR A N 1
ATOM 772 C CA . THR A 1 98 ? 12.784 -0.741 9.056 1.00 66.25 98 THR A CA 1
ATOM 773 C C . THR A 1 98 ? 12.839 0.658 8.456 1.00 66.25 98 THR A C 1
ATOM 775 O O . THR A 1 98 ? 13.846 1.053 7.863 1.00 66.25 98 THR A O 1
ATOM 778 N N . ARG A 1 99 ? 11.779 1.445 8.668 1.00 63.41 99 ARG A N 1
ATOM 779 C CA . ARG A 1 99 ? 11.741 2.861 8.287 1.00 63.41 99 ARG A CA 1
ATOM 780 C C . ARG A 1 99 ? 12.900 3.610 8.950 1.00 63.41 99 ARG A C 1
ATOM 782 O O . ARG A 1 99 ? 12.949 3.708 10.175 1.00 63.41 99 ARG A O 1
ATOM 789 N N . LYS A 1 100 ? 13.780 4.218 8.155 1.00 60.94 100 LYS A N 1
ATOM 790 C CA . LYS A 1 100 ? 14.713 5.233 8.660 1.00 60.94 100 LYS A CA 1
ATOM 791 C C . LYS A 1 100 ? 13.911 6.506 8.921 1.00 60.94 100 LYS A C 1
ATOM 793 O O . LYS A 1 100 ? 13.427 7.140 7.988 1.00 60.94 100 LYS A O 1
ATOM 798 N N . ALA A 1 101 ? 13.679 6.833 10.189 1.00 59.88 101 ALA A N 1
ATOM 799 C CA . ALA A 1 101 ? 12.974 8.058 10.544 1.00 59.88 101 ALA A CA 1
ATOM 800 C C . ALA A 1 101 ? 13.833 9.269 10.147 1.00 59.88 101 ALA A C 1
ATOM 802 O O . ALA A 1 101 ? 14.943 9.436 10.643 1.00 59.88 101 ALA A O 1
ATOM 803 N N . SER A 1 102 ? 13.316 10.103 9.246 1.00 72.19 102 SER A N 1
ATOM 804 C CA . SER A 1 102 ? 13.937 11.368 8.860 1.00 72.19 102 SER A CA 1
ATOM 805 C C . SER A 1 102 ? 13.249 12.514 9.598 1.00 72.19 102 SER A C 1
ATOM 807 O O . SER A 1 102 ? 12.028 12.700 9.515 1.00 72.19 102 SER A O 1
ATOM 809 N N . VAL A 1 103 ? 14.041 13.297 10.331 1.00 73.69 103 VAL A N 1
ATOM 810 C CA . VAL A 1 103 ? 13.573 14.511 11.020 1.00 73.69 103 VAL A CA 1
ATOM 811 C C . VAL A 1 103 ? 13.007 15.509 10.008 1.00 73.69 103 VAL A C 1
ATOM 813 O O . VAL A 1 103 ? 11.965 16.114 10.251 1.00 73.69 103 VAL A O 1
ATOM 816 N N . TRP A 1 104 ? 13.625 15.603 8.829 1.00 74.69 104 TRP A N 1
ATOM 817 C CA . TRP A 1 104 ? 13.177 16.471 7.742 1.00 74.69 104 TRP A CA 1
ATOM 818 C C . TRP A 1 104 ? 11.813 16.075 7.185 1.00 74.69 104 TRP A C 1
ATOM 820 O O . TRP A 1 104 ? 10.993 16.952 6.925 1.00 74.69 104 TRP A O 1
ATOM 830 N N . ASP A 1 105 ? 11.536 14.778 7.045 1.00 71.19 105 ASP A N 1
ATOM 831 C CA . ASP A 1 105 ? 10.229 14.314 6.566 1.00 71.19 105 ASP A CA 1
ATOM 832 C C . ASP A 1 105 ? 9.139 14.607 7.592 1.00 71.19 105 ASP A C 1
ATOM 834 O O . ASP A 1 105 ? 8.037 15.015 7.236 1.00 71.19 105 ASP A O 1
ATOM 838 N N . THR A 1 106 ? 9.466 14.461 8.877 1.00 73.31 106 THR A N 1
ATOM 839 C CA . THR A 1 106 ? 8.553 14.786 9.977 1.00 73.31 106 THR A CA 1
ATOM 840 C C . THR A 1 106 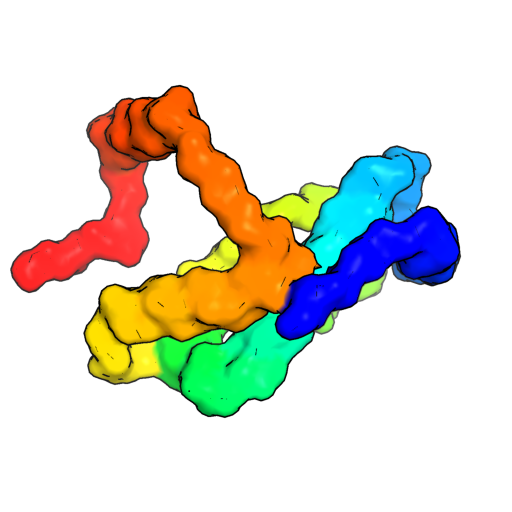? 8.234 16.280 9.996 1.00 73.31 106 THR A C 1
ATOM 842 O O . THR A 1 106 ? 7.065 16.655 10.074 1.00 73.31 106 THR A O 1
ATOM 845 N N . LEU A 1 107 ? 9.256 17.129 9.850 1.00 73.81 107 LEU A N 1
ATOM 846 C CA . LEU A 1 107 ? 9.103 18.581 9.796 1.00 73.81 107 LEU A CA 1
ATOM 847 C C . LEU A 1 107 ? 8.280 19.015 8.574 1.00 73.81 107 LEU A C 1
ATOM 849 O O . LEU A 1 107 ? 7.315 19.763 8.716 1.00 73.81 107 LEU A O 1
ATOM 853 N N . LYS A 1 108 ? 8.606 18.502 7.379 1.00 76.56 108 LYS A N 1
ATOM 854 C CA . LYS A 1 108 ? 7.851 18.769 6.144 1.00 76.56 108 LYS A CA 1
ATOM 855 C C . LYS A 1 108 ? 6.388 18.362 6.287 1.00 76.56 108 LYS A C 1
ATOM 857 O O . LYS A 1 108 ? 5.506 19.120 5.891 1.00 76.56 108 LYS A O 1
ATOM 862 N N . LEU A 1 109 ? 6.119 17.192 6.869 1.00 73.69 109 LEU A N 1
ATOM 863 C CA . LEU A 1 109 ? 4.757 16.708 7.076 1.00 73.69 109 LEU A CA 1
ATOM 864 C C . LEU A 1 109 ? 3.989 17.586 8.072 1.00 73.69 109 LEU A C 1
ATOM 866 O O . LEU A 1 109 ? 2.820 17.885 7.834 1.00 73.69 109 LEU A O 1
ATOM 870 N N . ALA A 1 110 ? 4.642 18.017 9.154 1.00 72.56 110 ALA A N 1
ATOM 871 C CA . ALA A 1 110 ? 4.059 18.915 10.145 1.00 72.56 110 ALA A CA 1
ATOM 872 C C . ALA A 1 110 ? 3.693 20.264 9.514 1.00 72.56 110 ALA A C 1
ATOM 874 O O . ALA A 1 110 ? 2.536 20.665 9.581 1.00 72.56 110 ALA A O 1
ATOM 875 N N . VAL A 1 111 ? 4.631 20.903 8.807 1.00 75.06 111 VAL A N 1
ATOM 876 C CA . VAL A 1 111 ? 4.384 22.163 8.086 1.00 75.06 111 VAL A CA 1
ATOM 877 C C . VAL A 1 111 ? 3.259 21.995 7.064 1.00 75.06 111 VAL A C 1
ATOM 879 O O . VAL A 1 111 ? 2.334 22.804 7.028 1.00 75.06 111 VAL A O 1
ATOM 882 N N . ARG A 1 112 ? 3.279 20.912 6.274 1.00 75.50 112 ARG A N 1
ATOM 883 C CA . ARG A 1 112 ? 2.223 20.611 5.296 1.00 75.50 112 ARG A CA 1
ATOM 884 C C . ARG A 1 112 ? 0.853 20.494 5.961 1.00 75.50 112 ARG A C 1
ATOM 886 O O . ARG A 1 112 ? -0.100 21.085 5.463 1.00 75.50 112 ARG A O 1
ATOM 893 N N . ASN A 1 113 ? 0.754 19.759 7.068 1.00 76.44 113 ASN A N 1
ATOM 894 C CA . ASN A 1 113 ? -0.495 19.602 7.814 1.00 76.44 113 ASN A CA 1
ATOM 895 C C . ASN A 1 113 ? -0.944 20.906 8.485 1.00 76.44 113 ASN A C 1
ATOM 897 O O . ASN A 1 113 ? -2.140 21.119 8.622 1.00 76.44 113 ASN A O 1
ATOM 901 N N . THR A 1 114 ? -0.033 21.795 8.873 1.00 71.81 114 THR A N 1
ATOM 902 C CA . THR A 1 114 ? -0.401 23.114 9.406 1.00 71.81 114 THR A CA 1
ATOM 903 C C . THR A 1 114 ? -0.981 24.019 8.316 1.00 71.81 114 THR A C 1
ATOM 905 O O . THR A 1 114 ? -1.973 24.701 8.547 1.00 71.81 114 THR A O 1
ATOM 908 N N . VAL A 1 115 ? -0.397 24.003 7.111 1.00 74.69 115 VAL A N 1
ATOM 909 C CA . VAL A 1 115 ? -0.819 24.860 5.984 1.00 74.69 115 VAL A CA 1
ATOM 910 C C . VAL A 1 115 ? -2.082 24.334 5.297 1.00 74.69 115 VAL A C 1
ATOM 912 O O . VAL A 1 115 ? -2.962 25.102 4.917 1.00 74.69 115 VAL A O 1
ATOM 915 N N . LYS A 1 116 ? -2.186 23.015 5.127 1.00 67.88 116 LYS A N 1
ATOM 916 C CA . LYS A 1 116 ? -3.376 22.328 4.620 1.00 67.88 116 LYS A CA 1
ATOM 917 C C . LYS A 1 116 ? -3.746 21.246 5.626 1.00 67.88 116 LYS A C 1
ATOM 919 O O . LYS A 1 116 ? -3.318 20.102 5.449 1.00 67.88 116 LYS A O 1
ATOM 924 N N . PRO A 1 117 ? -4.512 21.583 6.680 1.00 54.41 117 PRO A N 1
ATOM 925 C CA . PRO A 1 117 ? -4.965 20.597 7.645 1.00 54.41 117 PRO A CA 1
ATOM 926 C C . PRO A 1 117 ? -5.724 19.507 6.912 1.00 54.41 117 PRO A C 1
ATOM 928 O O . PRO A 1 117 ? -6.818 19.710 6.382 1.00 54.41 117 PRO A O 1
ATOM 931 N N . SER A 1 118 ? -5.093 18.339 6.859 1.00 48.19 118 SER A N 1
ATOM 932 C CA . SER A 1 118 ? -5.689 17.122 6.350 1.00 48.19 118 SER A CA 1
ATOM 933 C C . SER A 1 118 ? -6.914 16.836 7.220 1.00 48.19 118 SER A C 1
ATOM 935 O O . SER A 1 118 ? -6.790 16.292 8.312 1.00 48.19 118 SER A O 1
ATOM 937 N N . ARG A 1 119 ? -8.117 17.195 6.754 1.00 46.41 119 ARG A N 1
ATOM 938 C CA . ARG A 1 119 ? -9.401 16.884 7.422 1.00 46.41 119 ARG A CA 1
ATOM 939 C C . ARG A 1 119 ? -9.689 15.379 7.532 1.00 46.41 119 ARG A C 1
ATOM 941 O O . ARG A 1 119 ? -10.762 15.005 7.987 1.00 46.41 119 ARG A O 1
ATOM 948 N N . VAL A 1 120 ? -8.749 14.527 7.122 1.00 48.34 120 VAL A N 1
ATOM 949 C CA . VAL A 1 120 ? -8.843 13.063 7.157 1.00 48.34 120 VAL A CA 1
ATOM 950 C C . VAL A 1 120 ? -8.830 12.523 8.591 1.00 48.34 120 VAL A C 1
ATOM 952 O O . VAL A 1 120 ? -9.142 11.361 8.793 1.00 48.34 120 VAL A O 1
ATOM 955 N N . LEU A 1 121 ? -8.570 13.364 9.598 1.00 38.66 121 LEU A N 1
ATOM 956 C CA . LEU A 1 121 ? -8.772 12.989 10.991 1.00 38.66 121 LEU A CA 1
ATOM 957 C C . LEU A 1 121 ? -9.008 14.212 11.878 1.00 38.66 121 LEU A C 1
ATOM 959 O O . LEU A 1 121 ? -8.086 14.799 12.436 1.00 38.66 121 LEU A O 1
ATOM 963 N N . ARG A 1 122 ? -10.274 14.617 11.992 1.00 27.84 122 ARG A N 1
ATOM 964 C CA . ARG A 1 122 ? -10.749 15.349 13.169 1.00 27.84 122 ARG A CA 1
ATOM 965 C C . ARG A 1 122 ? -11.574 14.375 13.995 1.00 27.84 122 ARG A C 1
ATOM 967 O O . ARG A 1 122 ? -12.713 14.094 13.642 1.00 27.84 122 ARG A O 1
ATOM 974 N N . MET A 1 123 ? -10.982 13.882 15.073 1.00 29.12 123 MET A N 1
ATOM 975 C CA . MET A 1 123 ? -11.728 13.382 16.219 1.00 29.12 123 MET A CA 1
ATOM 976 C C . MET A 1 123 ? -11.810 14.546 17.211 1.00 29.12 123 MET A C 1
ATOM 978 O O . MET A 1 123 ? -10.784 15.158 17.514 1.00 29.12 123 MET A O 1
ATOM 982 N N . THR A 1 124 ? -13.028 14.915 17.603 1.00 32.78 124 THR A N 1
ATOM 983 C CA . THR A 1 124 ? -13.290 15.639 18.858 1.00 32.78 124 THR A CA 1
ATOM 984 C C . THR A 1 124 ? -12.938 14.765 20.045 1.00 32.78 124 THR A C 1
ATOM 986 O O . THR A 1 124 ? -13.204 13.545 19.937 1.00 32.78 124 THR A O 1
#

pLDDT: mean 81.19, std 15.0, range [27.84, 96.12]

Sequence (124 aa):
MTIPITRQDILAHQAIVPWAAQYQVEQDLLLCRTMVALFGDAFLRTQIAMRGGTLLHKVYRAPASHYSEDIDLVVVGTRPEDHVRRAIRRVLSDVLGTRKASVWDTLKLAVRNTVKPSRVLRMT

Secondary structure (DSSP, 8-state):
---PPPHHHHHHHHTTS--SSHHHHHHHHHHHHHHHHHHHSTTGGGTEEEEHHHHIIIIISSSPSS-----EEEE-SSS-HHHHHHHHHHHHHHHH-S----HHHHHHHHHHHHHS--GGG---